Protein AF-A0A484KLD4-F1 (afdb_monomer_lite)

Sequence (138 aa):
MKDLLVHLDLSRALKGDEGEPESMSAGDWEELCERCVSTIRLCIANSVVNWVIDEDSPTAIWEKLEKLYMAKSLTNKLVLKQRLYRLRMEDDDTLVGHMNVFNGLIDELKRIDVKIEECSRQNVGVLHWANSGWSIGG

Structure (mmCIF, N/CA/C/O backbone):
data_AF-A0A484KLD4-F1
#
_entry.id   AF-A0A484KLD4-F1
#
loop_
_atom_site.group_PDB
_atom_site.id
_atom_site.type_symbol
_atom_site.label_atom_id
_atom_site.label_alt_id
_atom_site.label_comp_id
_atom_site.label_asym_id
_atom_site.label_entity_id
_atom_site.label_seq_id
_atom_site.pdbx_PDB_ins_code
_atom_site.Cartn_x
_atom_site.Cartn_y
_atom_site.Cartn_z
_atom_site.occupancy
_atom_site.B_iso_or_equiv
_atom_site.auth_seq_id
_atom_site.auth_comp_id
_atom_site.auth_asym_id
_atom_site.auth_atom_id
_atom_site.pdbx_PDB_model_num
ATOM 1 N N . MET A 1 1 ? 3.834 4.330 6.627 1.00 81.25 1 MET A N 1
ATOM 2 C CA . MET A 1 1 ? 2.454 4.410 7.163 1.00 81.25 1 MET A CA 1
ATOM 3 C C . MET A 1 1 ? 2.339 3.700 8.503 1.00 81.25 1 MET A C 1
ATOM 5 O O . MET A 1 1 ? 1.881 4.336 9.435 1.00 81.25 1 MET A O 1
ATOM 9 N N . LYS A 1 2 ? 2.796 2.445 8.637 1.00 75.19 2 LYS A N 1
ATOM 10 C CA . LYS A 1 2 ? 2.770 1.718 9.920 1.00 75.19 2 LYS A CA 1
ATOM 11 C C . LYS A 1 2 ? 3.414 2.506 11.073 1.00 75.19 2 LYS A C 1
ATOM 13 O O . LYS A 1 2 ? 2.775 2.679 12.100 1.00 75.19 2 LYS A O 1
ATOM 18 N N . ASP A 1 3 ? 4.590 3.097 10.852 1.00 80.62 3 ASP A N 1
ATOM 19 C CA . ASP A 1 3 ? 5.269 3.925 11.867 1.00 80.62 3 ASP A CA 1
ATOM 20 C C . ASP A 1 3 ? 4.482 5.189 12.249 1.00 80.62 3 ASP A C 1
ATOM 22 O O . ASP A 1 3 ? 4.472 5.588 13.409 1.00 80.62 3 ASP A O 1
ATOM 26 N N . LEU A 1 4 ? 3.767 5.794 11.292 1.00 84.62 4 LEU A N 1
ATOM 27 C CA . LEU A 1 4 ? 2.907 6.953 11.548 1.00 84.62 4 LEU A CA 1
ATOM 28 C C . LEU A 1 4 ? 1.724 6.570 12.446 1.00 84.62 4 LEU A C 1
ATOM 30 O O . LEU A 1 4 ? 1.418 7.286 13.392 1.00 84.62 4 LEU A O 1
ATOM 34 N N . LEU A 1 5 ? 1.083 5.430 12.177 1.00 86.38 5 LEU A N 1
ATOM 35 C CA . LEU A 1 5 ? -0.028 4.933 12.993 1.00 86.38 5 LEU A CA 1
ATOM 36 C C . LEU A 1 5 ? 0.429 4.542 14.403 1.00 86.38 5 LEU A C 1
ATOM 38 O O . LEU A 1 5 ? -0.325 4.723 15.353 1.00 86.38 5 LEU A O 1
ATOM 42 N N . VAL A 1 6 ? 1.659 4.043 14.556 1.00 88.19 6 VAL A N 1
ATOM 43 C CA . VAL A 1 6 ? 2.266 3.797 15.875 1.00 88.19 6 VAL A CA 1
ATOM 44 C C . VAL A 1 6 ? 2.500 5.114 16.613 1.00 88.19 6 VAL A C 1
ATOM 46 O O . VAL A 1 6 ? 2.106 5.237 17.766 1.00 88.19 6 VAL A O 1
ATOM 49 N N . HIS A 1 7 ? 3.073 6.117 15.944 1.00 87.94 7 HIS A N 1
ATOM 50 C CA . HIS A 1 7 ? 3.317 7.433 16.539 1.00 87.94 7 HIS A CA 1
ATOM 51 C C . HIS A 1 7 ? 2.024 8.145 16.978 1.00 87.94 7 HIS A C 1
ATOM 53 O O . HIS A 1 7 ? 2.027 8.888 17.954 1.00 87.94 7 HIS A O 1
ATOM 59 N N . LEU A 1 8 ? 0.916 7.923 16.267 1.00 90.25 8 LEU A N 1
ATOM 60 C CA . LEU A 1 8 ? -0.399 8.490 16.590 1.00 90.25 8 LEU A CA 1
ATOM 61 C C . LEU A 1 8 ? -1.219 7.638 17.578 1.00 90.25 8 LEU A C 1
ATOM 63 O O . LEU A 1 8 ? -2.357 7.998 17.862 1.00 90.25 8 LEU A O 1
ATOM 67 N N . ASP A 1 9 ? -0.667 6.522 18.066 1.00 90.75 9 ASP A N 1
ATOM 68 C CA . ASP A 1 9 ? -1.341 5.519 18.910 1.00 90.75 9 ASP A CA 1
ATOM 69 C C . ASP A 1 9 ? -2.617 4.904 18.286 1.00 90.75 9 ASP A C 1
ATOM 71 O O . ASP A 1 9 ? -3.528 4.435 18.963 1.00 90.75 9 ASP A O 1
ATOM 75 N N . LEU A 1 10 ? -2.670 4.852 16.953 1.00 91.75 10 LEU A N 1
ATOM 76 C CA . LEU A 1 10 ? -3.782 4.286 16.176 1.00 91.75 10 LEU A CA 1
ATOM 77 C C . LEU A 1 10 ? -3.525 2.835 15.747 1.00 91.75 10 LEU A C 1
ATOM 79 O O . LEU A 1 10 ? -4.420 2.155 15.250 1.00 91.75 10 LEU A O 1
ATOM 83 N N . SER A 1 11 ? -2.297 2.336 15.932 1.00 88.56 11 SER A N 1
ATOM 84 C CA . SER A 1 11 ? -1.877 1.010 15.451 1.00 88.56 11 SER A CA 1
ATOM 85 C C . SER A 1 11 ? -2.688 -0.161 16.022 1.00 88.56 11 SER A C 1
ATOM 87 O O . SER A 1 11 ? -2.765 -1.210 15.387 1.00 88.56 11 SER A O 1
ATOM 89 N N . ARG A 1 12 ? -3.325 0.017 17.187 1.00 90.88 12 ARG A N 1
ATOM 90 C CA . ARG A 1 12 ? -4.194 -0.991 17.813 1.00 90.88 12 ARG A CA 1
ATOM 91 C C . ARG A 1 12 ? -5.493 -1.230 17.044 1.00 90.88 12 ARG A C 1
ATOM 93 O O . ARG A 1 12 ? -5.928 -2.371 16.968 1.00 90.88 12 ARG A O 1
ATOM 100 N N . ALA A 1 13 ? -6.044 -0.203 16.394 1.00 91.44 13 ALA A N 1
ATOM 101 C CA . ALA A 1 13 ? -7.269 -0.328 15.604 1.00 91.44 13 ALA A CA 1
ATOM 102 C C . ALA A 1 13 ? -7.086 -1.244 14.383 1.00 91.44 13 ALA A C 1
ATOM 104 O O . ALA A 1 13 ? -8.045 -1.816 13.879 1.00 91.44 13 ALA A O 1
ATOM 105 N N . LEU A 1 14 ? -5.841 -1.453 13.938 1.00 89.44 14 LEU A N 1
ATOM 106 C CA . LEU A 1 14 ? -5.517 -2.414 12.879 1.00 89.44 14 LEU A CA 1
ATOM 107 C C . LEU A 1 14 ? -5.705 -3.880 13.297 1.00 89.44 14 LEU A C 1
ATOM 109 O O . LEU A 1 14 ? -5.601 -4.756 12.444 1.00 89.44 14 LEU A O 1
ATOM 113 N N . LYS A 1 15 ? -5.946 -4.156 14.582 1.00 87.12 15 LYS A N 1
ATOM 114 C CA . LYS A 1 15 ? -6.234 -5.502 15.093 1.00 87.12 15 LYS A CA 1
ATOM 115 C C . LYS A 1 15 ? -7.734 -5.787 15.220 1.00 87.12 15 LYS A C 1
ATOM 117 O O . LYS A 1 15 ? -8.097 -6.908 15.545 1.00 87.12 15 LYS A O 1
ATOM 122 N N . GLY A 1 16 ? -8.593 -4.801 14.953 1.00 87.75 16 GLY A N 1
ATOM 123 C CA . GLY A 1 16 ? -10.043 -4.946 15.100 1.00 87.75 16 GLY A CA 1
ATOM 124 C C . GLY A 1 16 ? -10.411 -5.183 16.557 1.00 87.75 16 GLY A C 1
ATOM 125 O O . GLY A 1 16 ? -9.729 -4.665 17.437 1.00 87.75 16 GLY A O 1
ATOM 126 N N . ASP A 1 17 ? -11.436 -5.993 16.798 1.00 82.19 17 ASP A N 1
ATOM 127 C CA . ASP A 1 17 ? -11.995 -6.261 18.130 1.00 82.19 17 ASP A CA 1
ATOM 128 C C . ASP A 1 17 ? -10.942 -6.771 19.137 1.00 82.19 17 ASP A C 1
ATOM 130 O O . ASP A 1 17 ? -10.993 -6.450 20.317 1.00 82.19 17 ASP A O 1
ATOM 134 N N . GLU A 1 18 ? -9.908 -7.485 18.680 1.00 83.31 18 GLU A N 1
ATOM 135 C CA . GLU A 1 18 ? -8.789 -7.942 19.526 1.00 83.31 18 GLU A CA 1
ATOM 136 C C . GLU A 1 18 ? -7.888 -6.802 20.032 1.00 83.31 18 GLU A C 1
ATOM 138 O O . GLU A 1 18 ? -7.079 -6.976 20.946 1.00 83.31 18 GLU A O 1
ATOM 143 N N . GLY A 1 19 ? -7.958 -5.642 19.381 1.00 81.50 19 GLY A N 1
ATOM 144 C CA . GLY A 1 19 ? -7.241 -4.429 19.751 1.00 81.50 19 GLY A CA 1
ATOM 145 C C . GLY A 1 19 ? -8.000 -3.531 20.724 1.00 81.50 19 GLY A C 1
ATOM 146 O O . GLY A 1 19 ? -7.402 -2.558 21.200 1.00 81.50 19 GLY A O 1
ATOM 147 N N . GLU A 1 20 ? -9.275 -3.826 20.998 1.00 87.62 20 GLU A N 1
ATOM 148 C CA . GLU A 1 20 ? -10.128 -3.031 21.879 1.00 87.62 20 GLU A CA 1
ATOM 149 C C . GLU A 1 20 ? -9.731 -3.249 23.353 1.00 87.62 20 GLU A C 1
ATOM 151 O O . GLU A 1 20 ? -9.741 -4.378 23.845 1.00 87.62 20 GLU A O 1
ATOM 156 N N . PRO A 1 21 ? -9.339 -2.198 24.096 1.00 86.31 21 PRO A N 1
ATOM 157 C CA . PRO A 1 21 ? -9.035 -2.315 25.518 1.00 86.31 21 PRO A CA 1
ATOM 158 C C . PRO A 1 21 ? -10.311 -2.447 26.357 1.00 86.31 21 PRO A C 1
ATOM 160 O O . PRO A 1 21 ? -11.197 -1.604 26.256 1.00 86.31 21 PRO A O 1
ATOM 163 N N . GLU A 1 22 ? -10.340 -3.391 27.302 1.00 84.94 22 GLU A N 1
ATOM 164 C CA . GLU A 1 22 ? -11.461 -3.569 28.252 1.00 84.94 22 GLU A CA 1
ATOM 165 C C . GLU A 1 22 ? -11.779 -2.310 29.079 1.00 84.94 22 GLU A C 1
ATOM 167 O O . GLU A 1 22 ? -12.894 -2.126 29.561 1.00 84.94 22 GLU 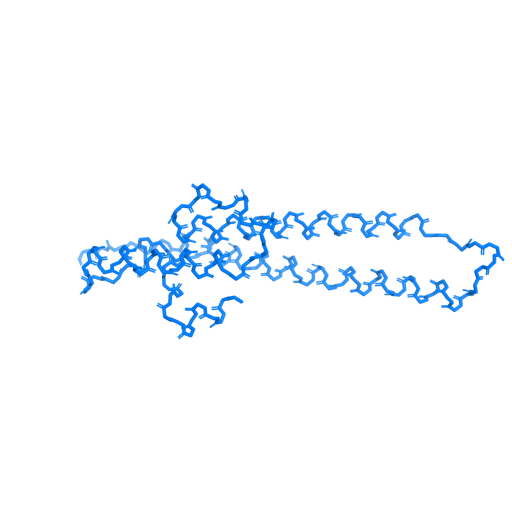A O 1
ATOM 172 N N . SER A 1 23 ? -10.786 -1.439 29.276 1.00 88.25 23 SER A N 1
ATOM 173 C CA . SER A 1 23 ? -10.916 -0.205 30.054 1.00 88.25 23 SER A CA 1
ATOM 174 C C . SER A 1 23 ? -11.523 0.965 29.277 1.00 88.25 23 SER A C 1
ATOM 176 O O . SER A 1 23 ? -11.694 2.039 29.853 1.00 88.25 23 SER A O 1
ATOM 178 N N . MET A 1 24 ? -11.747 0.816 27.971 1.00 89.94 24 MET A N 1
ATOM 179 C CA . MET A 1 24 ? -12.171 1.898 27.088 1.00 89.94 24 MET A CA 1
ATOM 180 C C . MET A 1 24 ? -13.665 1.808 26.786 1.00 89.94 24 MET A C 1
ATOM 182 O O . MET A 1 24 ? -14.240 0.724 26.769 1.00 89.94 24 MET A O 1
ATOM 186 N N . SER A 1 25 ? -14.310 2.955 26.571 1.00 92.81 25 SER A N 1
ATOM 187 C CA . SER A 1 25 ? -15.714 2.962 26.172 1.00 92.81 25 SER A CA 1
ATOM 188 C C . SER A 1 25 ? -15.860 2.653 24.679 1.00 92.81 25 SER A C 1
ATOM 190 O O . SER A 1 25 ? -14.981 2.981 23.881 1.00 92.81 25 SER A O 1
ATOM 192 N N . ALA A 1 26 ? -17.007 2.090 24.294 1.00 89.69 26 ALA A N 1
ATOM 193 C CA . ALA A 1 26 ? -17.316 1.816 22.890 1.00 89.69 26 ALA A CA 1
ATOM 194 C C . ALA A 1 26 ? -17.269 3.086 22.015 1.00 89.69 26 ALA A C 1
ATOM 196 O O . ALA A 1 26 ? -16.828 3.027 20.874 1.00 89.69 26 ALA A O 1
ATOM 197 N N . GLY A 1 27 ? -17.671 4.244 22.557 1.00 92.56 27 GLY A N 1
ATOM 198 C CA . GLY A 1 27 ? -17.626 5.517 21.829 1.00 92.56 27 GLY A CA 1
ATOM 199 C C . GLY A 1 27 ? -16.199 6.017 21.595 1.00 92.56 27 GLY A C 1
ATOM 200 O O . GLY A 1 27 ? -15.864 6.420 20.485 1.00 92.56 27 GLY A O 1
ATOM 201 N N . ASP A 1 28 ? -15.332 5.926 22.609 1.00 92.69 28 ASP A N 1
ATOM 202 C CA . ASP A 1 28 ? -13.915 6.291 22.456 1.00 92.69 28 ASP A CA 1
ATOM 203 C C . ASP A 1 28 ? -13.204 5.351 21.465 1.00 92.69 28 ASP A C 1
ATOM 205 O O . ASP A 1 28 ? -12.290 5.759 20.743 1.00 92.69 28 ASP A O 1
ATOM 209 N N . TRP A 1 29 ? -13.629 4.084 21.411 1.00 92.94 29 TRP A N 1
ATOM 210 C CA . TRP A 1 29 ? -13.135 3.114 20.437 1.00 92.94 29 TRP A CA 1
ATOM 211 C C . TRP A 1 29 ? -13.567 3.403 19.015 1.00 92.94 29 TRP A C 1
ATOM 213 O O . TRP A 1 29 ? -12.729 3.366 18.110 1.00 92.94 29 TRP A O 1
ATOM 223 N N . GLU A 1 30 ? -14.836 3.738 18.823 1.00 93.00 30 GLU A N 1
ATOM 224 C CA . GLU A 1 30 ? -15.362 4.151 17.531 1.00 93.00 30 GLU A CA 1
ATOM 225 C C . GLU A 1 30 ? -14.612 5.386 17.010 1.00 93.00 30 GLU A C 1
ATOM 227 O O . GLU A 1 30 ? -14.094 5.355 15.893 1.00 93.00 30 GLU A O 1
ATOM 232 N N . GLU A 1 31 ? -14.403 6.411 17.847 1.00 94.19 31 GLU A N 1
ATOM 233 C CA . GLU A 1 31 ? -13.631 7.604 17.469 1.00 94.19 31 GLU A CA 1
ATOM 234 C C . GLU A 1 31 ? -12.176 7.257 17.097 1.00 94.19 31 GLU A C 1
ATOM 236 O O . GLU A 1 31 ? -11.620 7.767 16.116 1.00 94.19 31 GLU A O 1
ATOM 241 N N . LEU A 1 32 ? -11.531 6.363 17.852 1.00 94.50 32 LEU A N 1
ATOM 242 C CA . LEU A 1 32 ? -10.168 5.915 17.556 1.00 94.50 32 LEU A CA 1
ATOM 243 C C . LEU A 1 32 ? -10.106 5.183 16.205 1.00 94.50 32 LEU A C 1
ATOM 245 O O . LEU A 1 32 ? -9.196 5.434 15.402 1.00 94.50 32 LEU A O 1
ATOM 249 N N . CYS A 1 33 ? -11.085 4.322 15.925 1.00 93.38 33 CYS A N 1
ATOM 250 C CA . CYS A 1 33 ? -11.231 3.634 14.647 1.00 93.38 33 CYS A CA 1
ATOM 251 C C . CYS A 1 33 ? -11.454 4.622 13.490 1.00 93.38 33 CYS A C 1
ATOM 253 O O . CYS A 1 33 ? -10.728 4.561 12.493 1.00 93.38 33 CYS A O 1
ATOM 255 N N . GLU A 1 34 ? -12.355 5.595 13.638 1.00 94.69 34 GLU A N 1
ATOM 256 C CA . GLU A 1 34 ? -12.601 6.641 12.636 1.00 94.69 34 GLU A CA 1
ATOM 257 C C . GLU A 1 34 ? -11.344 7.474 12.343 1.00 94.69 34 GLU A C 1
ATOM 259 O O . GLU A 1 34 ? -11.013 7.762 11.182 1.00 94.69 34 GLU A O 1
ATOM 264 N N . ARG A 1 35 ? -10.583 7.828 13.387 1.00 94.81 35 ARG A N 1
ATOM 265 C CA . ARG A 1 35 ? -9.300 8.531 13.247 1.00 94.81 35 ARG A CA 1
ATOM 266 C C . ARG A 1 35 ? -8.268 7.688 12.509 1.00 94.81 35 ARG A C 1
ATOM 268 O O . ARG A 1 35 ? -7.518 8.226 11.687 1.00 94.81 35 ARG A O 1
ATOM 275 N N . CYS A 1 36 ? -8.221 6.384 12.769 1.00 93.06 36 CYS A N 1
ATOM 276 C CA . CYS A 1 36 ? -7.347 5.459 12.053 1.00 93.06 36 CYS A CA 1
ATOM 277 C C . CYS A 1 36 ? -7.711 5.383 10.563 1.00 93.06 36 CYS A C 1
ATOM 279 O O . CYS A 1 36 ? -6.849 5.622 9.713 1.00 93.06 36 CYS A O 1
ATOM 281 N N . VAL A 1 37 ? -8.991 5.167 10.242 1.00 94.00 37 VAL A N 1
ATOM 282 C CA . VAL A 1 37 ? -9.521 5.158 8.866 1.00 94.00 37 VAL A CA 1
ATOM 283 C C . VAL A 1 37 ? -9.172 6.449 8.130 1.00 94.00 37 VAL A C 1
ATOM 285 O O . VAL A 1 37 ? -8.594 6.415 7.039 1.00 94.00 37 VAL A O 1
ATOM 288 N N . SER A 1 38 ? -9.452 7.594 8.752 1.00 93.12 38 SER A N 1
ATOM 289 C CA . SER A 1 38 ? -9.169 8.912 8.183 1.00 93.12 38 SER A CA 1
ATOM 290 C C . SER A 1 38 ? -7.677 9.106 7.919 1.00 93.12 38 SER A C 1
ATOM 292 O O . SER A 1 38 ? -7.285 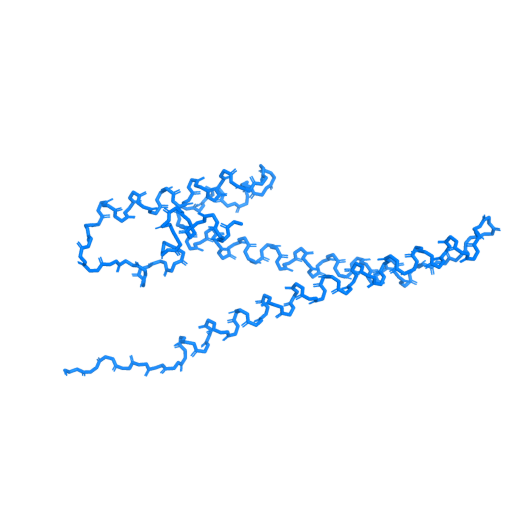9.538 6.836 1.00 93.12 38 SER A O 1
ATOM 294 N N . THR A 1 39 ? -6.824 8.719 8.871 1.00 92.06 39 THR A N 1
ATOM 295 C CA . THR A 1 39 ? -5.366 8.822 8.726 1.00 92.06 39 THR A CA 1
ATOM 296 C C . THR A 1 39 ? -4.855 7.953 7.580 1.00 92.06 39 THR A C 1
ATOM 298 O O . THR A 1 39 ? -4.032 8.410 6.785 1.00 92.06 39 THR A O 1
ATOM 301 N N . ILE A 1 40 ? -5.353 6.718 7.448 1.00 89.69 40 ILE A N 1
ATOM 302 C CA . ILE A 1 40 ? -4.970 5.828 6.347 1.00 89.69 40 ILE A CA 1
ATOM 303 C C . ILE A 1 40 ? -5.375 6.443 5.004 1.00 89.69 40 ILE A C 1
ATOM 305 O O . ILE A 1 40 ? -4.525 6.545 4.116 1.00 89.69 40 ILE A O 1
ATOM 309 N N . ARG A 1 41 ? -6.627 6.907 4.869 1.00 88.88 41 ARG A N 1
ATOM 310 C CA . ARG A 1 41 ? -7.146 7.542 3.643 1.00 88.88 41 ARG A CA 1
ATOM 311 C C . ARG A 1 41 ? -6.344 8.795 3.258 1.00 88.88 41 ARG A C 1
ATOM 313 O O . ARG A 1 41 ? -6.056 8.979 2.080 1.00 88.88 41 ARG A O 1
ATOM 320 N N . LEU A 1 42 ? -5.908 9.602 4.230 1.00 88.94 42 LEU A N 1
ATOM 321 C CA . LEU A 1 42 ? -5.056 10.783 4.003 1.00 88.94 42 LEU A CA 1
ATOM 322 C C . LEU A 1 42 ? -3.627 10.439 3.555 1.00 88.94 42 LEU A C 1
ATOM 324 O O . LEU A 1 42 ? -2.966 11.251 2.910 1.00 88.94 42 LEU A O 1
ATOM 328 N N . CYS A 1 43 ? -3.130 9.252 3.906 1.00 85.69 43 CYS A N 1
ATOM 329 C CA . CYS A 1 43 ? -1.753 8.839 3.633 1.00 85.69 43 CYS A CA 1
ATOM 330 C C . CYS A 1 43 ? -1.586 8.031 2.337 1.00 85.69 43 CYS A C 1
ATOM 332 O O . CYS A 1 43 ? -0.457 7.677 1.983 1.00 85.69 43 CYS A O 1
ATOM 334 N N . ILE A 1 44 ? -2.676 7.706 1.640 1.00 84.38 44 ILE A N 1
ATOM 335 C CA . ILE A 1 44 ? -2.652 6.985 0.363 1.00 84.38 44 ILE A CA 1
ATOM 336 C C . ILE A 1 44 ? -3.015 7.911 -0.799 1.00 84.38 44 ILE A C 1
ATOM 338 O O . ILE A 1 44 ? -3.733 8.892 -0.648 1.00 84.38 44 ILE A O 1
ATOM 342 N N . ALA A 1 45 ? -2.517 7.593 -1.993 1.00 83.56 45 ALA A N 1
ATOM 343 C CA . ALA A 1 45 ? -2.841 8.358 -3.194 1.00 83.56 45 ALA A CA 1
ATOM 344 C C . ALA A 1 45 ? -4.337 8.246 -3.541 1.00 83.56 45 ALA A C 1
ATOM 346 O O . ALA A 1 45 ? -4.914 7.166 -3.412 1.00 83.56 45 ALA A O 1
ATOM 347 N N . ASN A 1 46 ? -4.937 9.309 -4.093 1.00 83.00 46 ASN A N 1
ATOM 348 C CA . ASN A 1 46 ? -6.359 9.339 -4.480 1.00 83.00 46 ASN A CA 1
ATOM 349 C C . ASN A 1 46 ? -6.776 8.156 -5.374 1.00 83.00 46 ASN A C 1
ATOM 351 O O . ASN A 1 46 ? -7.878 7.633 -5.245 1.00 83.00 46 ASN A O 1
ATOM 355 N N . SER A 1 47 ? -5.882 7.686 -6.252 1.00 82.75 47 SER A N 1
ATOM 356 C CA . SER A 1 47 ? -6.132 6.522 -7.116 1.00 82.75 47 SER A CA 1
ATOM 357 C C . SER A 1 47 ? -6.284 5.201 -6.355 1.00 82.75 47 SER A C 1
ATOM 359 O O . SER A 1 47 ? -6.826 4.248 -6.907 1.00 82.75 47 SER A O 1
ATOM 361 N N . VAL A 1 48 ? -5.796 5.134 -5.114 1.00 84.06 48 VAL A N 1
ATOM 362 C CA . VAL A 1 48 ? -5.910 3.994 -4.196 1.00 84.06 48 VAL A CA 1
ATOM 363 C C . VAL A 1 48 ? -7.089 4.183 -3.238 1.00 84.06 48 VAL A C 1
ATOM 365 O O . VAL A 1 48 ? -7.759 3.199 -2.945 1.00 84.06 48 VAL A O 1
ATOM 368 N N . VAL A 1 49 ? -7.404 5.422 -2.827 1.00 85.38 49 VAL A N 1
ATOM 369 C CA . VAL A 1 49 ? -8.566 5.737 -1.964 1.00 85.38 49 VAL A CA 1
ATOM 370 C C . VAL A 1 49 ? -9.861 5.159 -2.535 1.00 85.38 49 VAL A C 1
ATOM 372 O O . VAL A 1 49 ? -10.601 4.512 -1.806 1.00 85.38 49 VAL A O 1
ATOM 375 N N . ASN A 1 50 ? -10.092 5.294 -3.845 1.00 86.31 50 ASN A N 1
ATOM 376 C CA . ASN A 1 50 ? -11.297 4.771 -4.504 1.00 86.31 50 ASN A CA 1
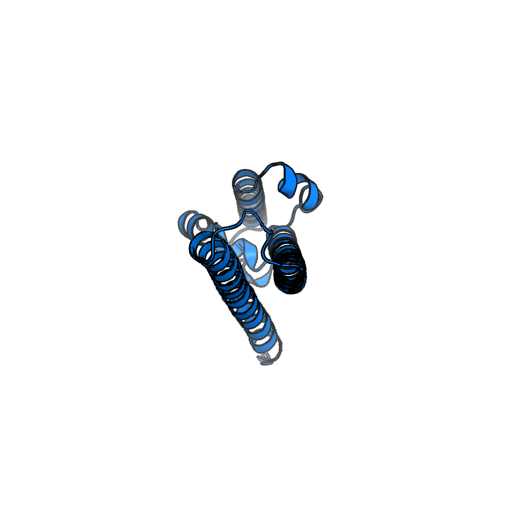ATOM 377 C C . ASN A 1 50 ? -11.500 3.253 -4.339 1.00 86.31 50 ASN A C 1
ATOM 379 O O . ASN A 1 50 ? -12.611 2.772 -4.507 1.00 86.31 50 ASN A O 1
ATOM 383 N N . TRP A 1 51 ? -10.450 2.486 -4.028 1.00 85.12 51 TRP A N 1
ATOM 384 C CA . TRP A 1 51 ? -10.550 1.036 -3.816 1.00 85.12 51 TRP A CA 1
ATOM 385 C C . TRP A 1 51 ? -10.934 0.664 -2.381 1.00 85.12 51 TRP A C 1
ATOM 387 O O . TRP A 1 51 ? -11.336 -0.472 -2.134 1.00 85.12 51 TRP A O 1
ATOM 397 N N . VAL A 1 52 ? -10.778 1.593 -1.437 1.00 87.69 52 VAL A N 1
ATOM 398 C CA . VAL A 1 52 ? -11.008 1.392 0.004 1.00 87.69 52 VAL A CA 1
ATOM 399 C C . VAL A 1 52 ? -12.083 2.332 0.560 1.00 87.69 52 VAL A C 1
ATOM 401 O O . VAL A 1 52 ? -12.282 2.379 1.766 1.00 87.69 52 VAL A O 1
ATOM 404 N N . ILE A 1 53 ? -12.746 3.109 -0.302 1.00 87.12 53 ILE A N 1
ATOM 405 C CA . ILE A 1 53 ? -13.712 4.138 0.105 1.00 87.12 53 ILE A CA 1
ATOM 406 C C . ILE A 1 53 ? -14.979 3.548 0.730 1.00 87.12 53 ILE A C 1
ATOM 408 O O . ILE A 1 53 ? -15.542 4.170 1.619 1.00 87.12 53 ILE A O 1
ATOM 412 N N . ASP A 1 54 ? -15.367 2.342 0.312 1.00 88.19 54 ASP A N 1
ATOM 413 C CA . ASP A 1 54 ? -16.542 1.627 0.830 1.00 88.19 54 ASP A CA 1
ATOM 414 C C . ASP A 1 54 ? -16.265 0.887 2.153 1.00 88.19 54 ASP A C 1
ATOM 416 O O . ASP A 1 54 ? -17.152 0.236 2.693 1.00 88.19 54 ASP A O 1
ATOM 420 N N . GLU A 1 55 ? -15.025 0.926 2.651 1.00 90.12 55 GLU A N 1
ATOM 421 C CA . GLU A 1 55 ? -14.620 0.241 3.879 1.00 90.12 55 GLU A CA 1
ATOM 422 C C . GLU A 1 55 ? -14.498 1.254 5.017 1.00 90.12 55 GLU A C 1
ATOM 424 O O . GLU A 1 55 ? -13.660 2.153 4.935 1.00 90.12 55 GLU A O 1
ATOM 429 N N . ASP A 1 56 ? -15.257 1.079 6.097 1.00 89.00 56 ASP A N 1
ATOM 430 C CA . ASP A 1 56 ? -15.200 1.965 7.273 1.00 89.00 56 ASP A CA 1
ATOM 431 C C . ASP A 1 56 ? -14.469 1.344 8.470 1.00 89.00 56 ASP A C 1
ATOM 433 O O . ASP A 1 56 ? -14.201 2.016 9.462 1.00 89.00 56 ASP A O 1
ATOM 437 N N . SER A 1 57 ? -14.059 0.078 8.357 1.00 92.06 57 SER A N 1
ATOM 438 C CA . SER A 1 57 ? -13.220 -0.572 9.361 1.00 92.06 57 SER A CA 1
ATOM 439 C C . SER A 1 57 ? -11.724 -0.370 9.062 1.00 92.06 57 SER A C 1
ATOM 441 O O . SER A 1 57 ? -11.275 -0.673 7.947 1.00 92.06 57 SER A O 1
ATOM 443 N N . PRO A 1 58 ? -10.909 0.058 10.049 1.00 91.88 58 PRO A N 1
ATOM 444 C CA . PRO A 1 58 ? -9.457 0.148 9.902 1.00 91.88 58 PRO A CA 1
ATOM 445 C C . PRO A 1 58 ? -8.810 -1.167 9.450 1.00 91.88 58 PRO A C 1
ATOM 447 O O . PRO A 1 58 ? -7.896 -1.145 8.623 1.00 91.88 58 PRO A O 1
ATOM 450 N N . THR A 1 59 ? -9.291 -2.308 9.958 1.00 91.81 59 THR A N 1
ATOM 451 C CA . THR A 1 59 ? -8.768 -3.635 9.598 1.00 91.81 59 THR A CA 1
ATOM 452 C C . THR A 1 59 ? -9.078 -3.984 8.153 1.00 91.81 59 THR A C 1
ATOM 454 O O . THR A 1 59 ? -8.179 -4.374 7.409 1.00 91.81 59 THR A O 1
ATOM 457 N N . ALA A 1 60 ? -10.322 -3.762 7.725 1.00 90.94 60 ALA A N 1
ATOM 458 C CA . ALA A 1 60 ? -10.762 -4.038 6.364 1.00 90.94 60 ALA A CA 1
ATOM 459 C C . ALA A 1 60 ? -9.967 -3.214 5.340 1.00 90.94 60 ALA A C 1
ATOM 461 O O . ALA A 1 60 ? -9.469 -3.760 4.350 1.00 90.94 60 ALA A O 1
ATOM 462 N N . ILE A 1 61 ? -9.760 -1.917 5.612 1.00 91.62 61 ILE A N 1
ATOM 463 C CA . ILE A 1 61 ? -8.906 -1.059 4.779 1.00 91.62 61 ILE A CA 1
ATOM 464 C C . ILE A 1 61 ? -7.481 -1.618 4.730 1.00 91.62 61 ILE A C 1
ATOM 466 O O . ILE A 1 61 ? -6.910 -1.748 3.644 1.00 91.62 61 ILE A O 1
ATOM 470 N N . TRP A 1 62 ? -6.897 -1.948 5.885 1.00 90.81 62 TRP A N 1
ATOM 471 C CA . TRP A 1 62 ? -5.517 -2.422 5.971 1.00 90.81 62 TRP A CA 1
ATOM 472 C C . TRP A 1 62 ? -5.295 -3.721 5.187 1.00 90.81 62 TRP A C 1
ATOM 474 O O . TRP A 1 62 ? -4.394 -3.786 4.348 1.00 90.81 62 TRP A O 1
ATOM 484 N N . GLU A 1 63 ? -6.164 -4.717 5.360 1.00 88.31 63 GLU A N 1
ATOM 485 C CA . GLU A 1 63 ? -6.102 -5.973 4.606 1.00 88.31 63 GLU A CA 1
ATOM 486 C C . GLU A 1 63 ? -6.252 -5.766 3.096 1.00 88.31 63 GLU A C 1
ATOM 488 O O . GLU A 1 63 ? -5.575 -6.415 2.290 1.00 88.31 63 GLU A O 1
ATOM 493 N N . LYS A 1 64 ? -7.162 -4.878 2.682 1.00 89.56 64 LYS A N 1
ATOM 494 C CA . LYS A 1 64 ? -7.407 -4.596 1.264 1.00 89.56 64 LYS A CA 1
ATOM 495 C C . LYS A 1 64 ? -6.195 -3.923 0.630 1.00 89.56 64 LYS A C 1
ATOM 497 O O . LYS A 1 64 ? -5.823 -4.272 -0.492 1.00 89.56 64 LYS A O 1
ATOM 502 N N . LEU A 1 65 ? -5.533 -3.022 1.360 1.00 85.31 65 LEU A N 1
ATOM 503 C CA . LEU A 1 65 ? -4.261 -2.437 0.945 1.00 85.31 65 LEU A CA 1
ATOM 504 C C . LEU A 1 65 ? -3.167 -3.507 0.837 1.00 85.31 65 LEU A C 1
ATOM 506 O O . LEU A 1 65 ? -2.504 -3.566 -0.199 1.00 85.31 65 LEU A O 1
ATOM 510 N N . GLU A 1 66 ? -3.003 -4.383 1.831 1.00 82.69 66 GLU A N 1
ATOM 511 C CA . GLU A 1 66 ? -2.026 -5.482 1.769 1.00 82.69 66 GLU A CA 1
ATOM 512 C C . GLU A 1 66 ? -2.254 -6.370 0.536 1.00 82.69 66 GLU A C 1
ATOM 514 O O . GLU A 1 66 ? -1.338 -6.567 -0.267 1.00 82.69 66 GLU A O 1
ATOM 519 N N . LYS A 1 67 ? -3.496 -6.815 0.305 1.00 84.19 67 LYS A N 1
ATOM 520 C CA . LYS A 1 67 ? -3.875 -7.616 -0.873 1.00 84.19 67 LYS A CA 1
ATOM 521 C C . LYS A 1 67 ? -3.592 -6.876 -2.184 1.00 84.19 67 LYS A C 1
ATOM 523 O O . LYS A 1 67 ? -3.004 -7.451 -3.103 1.00 84.19 67 LYS A O 1
ATOM 528 N N . LEU A 1 68 ? -3.964 -5.599 -2.281 1.00 83.81 68 LEU A N 1
ATOM 529 C CA . LEU A 1 68 ? -3.767 -4.781 -3.482 1.00 83.81 68 LEU A CA 1
ATOM 530 C C . LEU A 1 68 ? -2.282 -4.586 -3.797 1.00 83.81 68 LEU A C 1
ATOM 532 O O . LEU A 1 68 ? -1.865 -4.728 -4.951 1.00 83.81 68 LEU A O 1
ATOM 536 N N . TYR A 1 69 ? -1.470 -4.272 -2.789 1.00 79.38 69 TYR A N 1
ATOM 537 C CA . TYR A 1 69 ? -0.037 -4.071 -2.982 1.00 79.38 69 TYR A CA 1
ATOM 538 C C . TYR A 1 69 ? 0.699 -5.388 -3.251 1.00 79.38 69 TYR A C 1
ATOM 540 O O . TYR A 1 69 ? 1.618 -5.392 -4.074 1.00 79.38 69 TYR A O 1
ATOM 548 N N . MET A 1 70 ? 0.250 -6.510 -2.683 1.00 75.81 70 MET A N 1
ATOM 549 C CA . MET A 1 70 ? 0.740 -7.848 -3.034 1.00 75.81 70 MET A CA 1
ATOM 550 C C . MET A 1 70 ? 0.426 -8.219 -4.483 1.00 75.81 70 MET A C 1
ATOM 552 O O . MET A 1 70 ? 1.324 -8.601 -5.237 1.00 75.81 70 MET A O 1
ATOM 556 N N . ALA A 1 71 ? -0.823 -8.037 -4.914 1.00 78.75 71 ALA A N 1
ATOM 557 C CA . ALA A 1 71 ? -1.242 -8.306 -6.287 1.00 78.75 71 ALA A CA 1
ATOM 558 C C . ALA A 1 71 ? -0.486 -7.430 -7.301 1.00 78.75 71 ALA A C 1
ATOM 560 O O . ALA A 1 71 ? -0.016 -7.929 -8.330 1.00 78.75 71 ALA A O 1
ATOM 561 N N . LYS A 1 72 ? -0.290 -6.138 -6.996 1.00 78.69 72 LYS A N 1
ATOM 562 C CA . LYS A 1 72 ? 0.544 -5.243 -7.815 1.00 78.69 72 LYS A CA 1
ATOM 563 C C . LYS A 1 72 ? 1.997 -5.701 -7.858 1.00 78.69 72 LYS A C 1
ATOM 565 O O . LYS A 1 72 ? 2.590 -5.686 -8.928 1.00 78.69 72 LYS A O 1
ATOM 570 N N . SER A 1 73 ? 2.564 -6.135 -6.735 1.00 78.81 73 SER A N 1
ATOM 571 C CA . SER A 1 73 ? 3.934 -6.655 -6.673 1.00 78.81 73 SER A CA 1
ATOM 572 C C . SER A 1 73 ? 4.117 -7.894 -7.561 1.00 78.81 73 SER A C 1
ATOM 574 O O . SER A 1 73 ? 5.036 -7.943 -8.381 1.00 78.81 73 SER A O 1
ATOM 576 N N . LEU A 1 74 ? 3.186 -8.853 -7.487 1.00 76.19 74 LEU A N 1
ATOM 577 C CA . LEU A 1 74 ? 3.166 -10.050 -8.337 1.00 76.19 74 LEU A CA 1
ATOM 578 C C . LEU A 1 74 ? 3.017 -9.704 -9.824 1.00 76.19 74 LEU A C 1
ATOM 580 O O . LEU A 1 74 ? 3.758 -10.221 -10.662 1.00 76.19 74 LEU A O 1
ATOM 584 N N . THR A 1 75 ? 2.100 -8.792 -10.151 1.00 79.75 75 THR A N 1
ATOM 585 C CA . THR A 1 75 ? 1.879 -8.329 -11.529 1.00 79.75 75 THR A CA 1
ATOM 586 C C . THR A 1 75 ? 3.116 -7.611 -12.071 1.00 79.75 75 THR A C 1
ATOM 588 O O . THR A 1 75 ? 3.580 -7.922 -13.166 1.00 79.75 75 THR A O 1
ATOM 591 N N . ASN A 1 76 ? 3.717 -6.717 -11.282 1.00 84.31 76 ASN A N 1
ATOM 592 C CA . ASN A 1 76 ? 4.952 -6.020 -11.638 1.00 84.31 76 ASN A CA 1
ATOM 593 C C . ASN A 1 76 ? 6.103 -7.009 -11.861 1.00 84.31 76 ASN A C 1
ATOM 595 O O . ASN A 1 76 ? 6.823 -6.894 -12.851 1.00 84.31 76 ASN A O 1
ATOM 599 N N . LYS A 1 77 ? 6.240 -8.031 -11.004 1.00 84.25 77 LYS A N 1
ATOM 600 C CA . LYS A 1 77 ? 7.229 -9.106 -11.176 1.00 84.25 77 LYS A CA 1
ATOM 601 C C . LYS A 1 77 ? 7.039 -9.844 -12.500 1.00 84.25 77 LYS A C 1
ATOM 603 O O . LYS A 1 77 ? 8.014 -10.088 -13.208 1.00 84.25 77 LYS A O 1
ATOM 608 N N . LEU A 1 78 ? 5.800 -10.193 -12.851 1.00 83.75 78 LEU A N 1
ATOM 609 C CA . LEU A 1 78 ? 5.490 -10.869 -14.111 1.00 83.75 78 LEU A CA 1
ATOM 610 C C . LEU A 1 78 ? 5.837 -9.993 -15.323 1.00 83.75 78 LEU A C 1
ATOM 612 O O . LEU A 1 78 ? 6.481 -10.472 -16.257 1.00 83.75 78 LEU A O 1
ATOM 616 N N . VAL A 1 79 ? 5.468 -8.709 -15.285 1.00 85.44 79 VAL A N 1
ATOM 617 C CA . VAL A 1 79 ? 5.793 -7.737 -16.340 1.00 85.44 79 VAL A CA 1
ATOM 618 C C . VAL A 1 79 ? 7.306 -7.590 -16.506 1.00 85.44 79 VAL A C 1
ATOM 620 O O . VAL A 1 79 ? 7.798 -7.617 -17.632 1.00 85.44 79 VAL A O 1
ATOM 623 N N . LEU A 1 80 ? 8.065 -7.491 -15.413 1.00 88.81 80 LEU A N 1
ATOM 624 C CA . LEU A 1 80 ? 9.526 -7.395 -15.473 1.00 88.81 80 LEU A CA 1
ATOM 625 C C . LEU A 1 80 ? 10.170 -8.659 -16.041 1.00 88.81 80 LEU A C 1
ATOM 627 O O . LEU A 1 80 ? 11.041 -8.558 -16.901 1.00 88.81 80 LEU A O 1
ATOM 631 N N . LYS A 1 81 ? 9.704 -9.850 -15.641 1.00 83.50 81 LYS A N 1
ATOM 632 C CA . LYS A 1 81 ? 10.155 -11.107 -16.257 1.00 83.50 81 LYS A CA 1
ATOM 633 C C . LYS A 1 81 ? 9.863 -11.123 -17.754 1.00 83.50 81 LYS A C 1
ATOM 635 O O . LYS A 1 81 ? 10.727 -11.490 -18.540 1.00 83.50 81 LYS A O 1
ATOM 640 N N . GLN A 1 82 ? 8.672 -10.693 -18.162 1.00 84.44 82 GLN A N 1
ATOM 641 C CA . GLN A 1 82 ? 8.310 -10.617 -19.572 1.00 84.44 82 GLN A CA 1
ATOM 642 C C . GLN A 1 82 ? 9.197 -9.634 -20.348 1.00 84.44 82 GLN A C 1
ATOM 644 O O . GLN A 1 82 ? 9.603 -9.954 -21.463 1.00 84.44 82 GLN A O 1
ATOM 649 N N . ARG A 1 83 ? 9.525 -8.472 -19.768 1.00 89.81 83 ARG A N 1
ATOM 650 C CA . ARG A 1 83 ? 10.482 -7.520 -20.352 1.00 89.81 83 ARG A CA 1
ATOM 651 C C . ARG A 1 83 ? 11.866 -8.136 -20.491 1.00 89.81 83 ARG A C 1
ATOM 653 O O . ARG A 1 83 ? 12.440 -8.033 -21.561 1.00 89.81 83 ARG A O 1
ATOM 660 N N . LEU A 1 84 ? 12.348 -8.842 -19.470 1.00 89.69 84 LEU A N 1
ATOM 661 C CA . LEU A 1 84 ? 13.633 -9.539 -19.511 1.00 89.69 84 LEU A CA 1
ATOM 662 C C . LEU A 1 84 ? 13.674 -10.606 -20.618 1.00 89.69 84 LEU A C 1
ATOM 664 O O . LEU A 1 84 ? 14.626 -10.650 -21.384 1.00 89.69 84 LEU A O 1
ATOM 668 N N . TYR A 1 85 ? 12.619 -11.418 -20.758 1.00 84.38 85 TYR A N 1
ATOM 669 C CA . TYR A 1 85 ? 12.518 -12.419 -21.831 1.00 84.38 85 TYR A CA 1
ATOM 670 C C . TYR A 1 85 ? 12.467 -11.809 -23.235 1.00 84.38 85 TYR A C 1
ATOM 672 O O . TYR A 1 85 ? 12.869 -12.452 -24.204 1.00 84.38 85 TYR A O 1
ATOM 680 N N . ARG A 1 86 ? 11.922 -10.597 -23.358 1.00 89.38 86 ARG A N 1
ATOM 681 C CA . ARG A 1 86 ? 11.827 -9.872 -24.629 1.00 89.38 86 ARG A CA 1
ATOM 682 C C . ARG A 1 86 ? 13.019 -8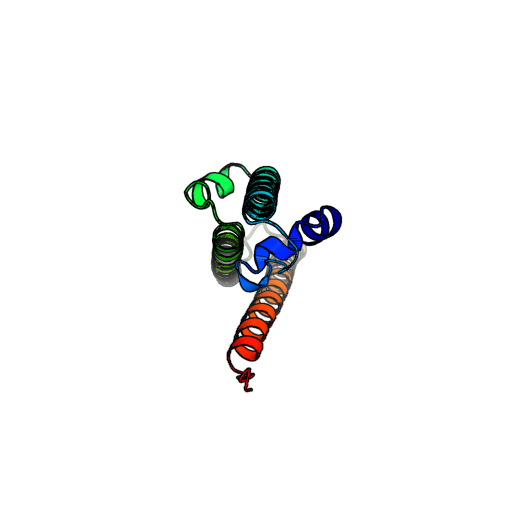.950 -24.879 1.00 89.38 86 ARG A C 1
ATOM 684 O O . ARG A 1 86 ? 13.109 -8.419 -25.981 1.00 89.38 86 ARG A O 1
ATOM 691 N N . LEU A 1 87 ? 13.902 -8.758 -23.898 1.00 91.75 87 LEU A N 1
ATOM 692 C CA . LEU A 1 87 ? 15.047 -7.868 -24.015 1.00 91.75 87 LEU A CA 1
ATOM 693 C C . LEU A 1 87 ? 16.003 -8.430 -25.070 1.00 91.75 87 LEU A C 1
ATOM 695 O O . LEU A 1 87 ? 16.484 -9.558 -24.963 1.00 91.75 87 LEU A O 1
ATOM 699 N N . ARG A 1 88 ? 16.241 -7.639 -26.111 1.00 90.38 88 ARG A N 1
ATOM 700 C CA . ARG A 1 88 ? 17.173 -7.928 -27.200 1.00 90.38 88 ARG A CA 1
ATOM 701 C C . ARG A 1 88 ? 17.955 -6.658 -27.492 1.00 90.38 88 ARG A C 1
ATOM 703 O O . ARG A 1 88 ? 17.450 -5.569 -27.246 1.00 90.38 88 ARG A O 1
ATOM 710 N N . MET A 1 89 ? 19.194 -6.820 -27.928 1.00 90.38 89 MET A N 1
ATOM 711 C CA . MET A 1 89 ? 20.033 -5.702 -28.347 1.00 90.38 89 MET A CA 1
ATOM 712 C C . MET A 1 89 ? 19.593 -5.263 -29.745 1.00 90.38 89 MET A C 1
ATOM 714 O O . MET A 1 89 ? 19.370 -6.126 -30.597 1.00 90.38 89 MET A O 1
ATOM 718 N N . GLU A 1 90 ? 19.428 -3.959 -29.950 1.00 89.00 90 GLU A N 1
ATOM 719 C CA . GLU A 1 90 ? 19.146 -3.365 -31.263 1.00 89.00 90 GLU A CA 1
ATOM 720 C C . GLU A 1 90 ? 20.463 -2.961 -31.952 1.00 89.00 90 GLU A C 1
ATOM 722 O O . GLU A 1 90 ? 21.499 -2.846 -31.297 1.00 89.00 90 GLU A O 1
ATOM 727 N N . ASP A 1 91 ? 20.455 -2.812 -33.281 1.00 83.75 91 ASP A N 1
ATOM 728 C CA . ASP A 1 91 ? 21.678 -2.608 -34.082 1.00 83.75 91 ASP A CA 1
ATOM 729 C C . ASP A 1 91 ? 22.401 -1.281 -33.768 1.00 83.75 91 ASP A C 1
ATOM 731 O O . ASP A 1 91 ? 23.600 -1.140 -34.017 1.00 83.75 91 ASP A O 1
ATOM 735 N N . ASP A 1 92 ? 21.680 -0.306 -33.218 1.00 88.38 92 ASP A N 1
ATOM 736 C CA . ASP A 1 92 ? 22.159 1.005 -32.777 1.00 88.38 92 ASP A CA 1
ATOM 737 C C . ASP A 1 92 ? 22.510 1.063 -31.278 1.00 88.38 92 ASP A C 1
ATOM 739 O O . ASP A 1 92 ? 22.994 2.086 -30.784 1.00 88.38 92 ASP A O 1
ATOM 743 N N . ASP A 1 93 ? 22.316 -0.039 -30.554 1.00 87.38 93 ASP A N 1
ATOM 744 C CA . ASP A 1 93 ? 22.478 -0.107 -29.109 1.00 87.38 93 ASP A CA 1
ATOM 745 C C . ASP A 1 93 ? 23.938 -0.412 -28.722 1.00 87.38 93 ASP A C 1
ATOM 747 O O . ASP A 1 93 ? 24.619 -1.259 -29.305 1.00 87.38 93 ASP A O 1
ATOM 751 N N . THR A 1 94 ? 24.457 0.260 -27.691 1.00 92.62 94 THR A N 1
ATOM 752 C CA . THR A 1 94 ? 25.803 -0.061 -27.181 1.00 92.62 94 THR A CA 1
ATOM 753 C C . THR A 1 94 ? 25.730 -1.225 -26.198 1.00 92.62 94 THR A C 1
ATOM 755 O O . THR A 1 94 ? 24.830 -1.280 -25.361 1.00 92.62 94 THR A O 1
ATOM 758 N N . LEU A 1 95 ? 26.731 -2.113 -26.203 1.00 90.25 95 LEU A N 1
ATOM 759 C CA . LEU A 1 95 ? 26.809 -3.223 -25.240 1.00 90.25 95 LEU A CA 1
ATOM 760 C C . LEU A 1 95 ? 26.679 -2.743 -23.783 1.00 90.25 95 LEU A C 1
ATOM 762 O O . LEU A 1 95 ? 25.990 -3.369 -22.981 1.00 90.25 95 LEU A O 1
ATOM 766 N N . VAL A 1 96 ? 27.316 -1.616 -23.448 1.00 93.00 96 VAL A N 1
ATOM 767 C CA . VAL A 1 96 ? 27.255 -1.020 -22.105 1.00 93.00 96 VAL A CA 1
ATOM 768 C C . VAL A 1 96 ? 25.846 -0.511 -21.788 1.00 93.00 96 VAL A C 1
ATOM 770 O O . VAL A 1 96 ? 25.345 -0.763 -20.694 1.00 93.00 96 VAL A O 1
ATOM 773 N N . GLY A 1 97 ? 25.184 0.162 -22.735 1.00 92.81 97 GLY A N 1
ATOM 774 C CA . GLY A 1 97 ? 23.796 0.609 -22.586 1.00 92.81 97 GLY A CA 1
ATOM 775 C C . GLY A 1 97 ? 22.843 -0.562 -22.352 1.00 92.81 97 GLY A C 1
ATOM 776 O O . GLY A 1 97 ? 22.103 -0.575 -21.366 1.00 92.81 97 GLY A O 1
ATOM 777 N N . HIS A 1 98 ? 22.960 -1.600 -23.176 1.00 92.31 98 HIS A N 1
ATOM 778 C CA . HIS A 1 98 ? 22.173 -2.821 -23.052 1.00 92.31 98 HIS A CA 1
ATOM 779 C C . HIS A 1 98 ? 22.387 -3.525 -21.702 1.00 92.31 98 HIS A C 1
ATOM 781 O O . HIS A 1 98 ? 21.429 -3.902 -21.023 1.00 92.31 98 HIS A O 1
ATOM 787 N N . MET A 1 99 ? 23.646 -3.657 -21.265 1.00 92.31 99 MET A N 1
ATOM 788 C CA . MET A 1 99 ? 23.984 -4.228 -19.959 1.00 92.31 99 MET A CA 1
ATOM 789 C C . MET A 1 99 ? 23.412 -3.413 -18.796 1.00 92.31 99 MET A C 1
ATOM 791 O O . MET A 1 99 ? 22.972 -3.995 -17.805 1.00 92.31 99 MET A O 1
ATOM 795 N N . ASN A 1 100 ? 23.388 -2.083 -18.901 1.00 94.19 100 ASN A N 1
ATOM 796 C CA . ASN A 1 100 ? 22.795 -1.229 -17.875 1.00 94.19 100 ASN A CA 1
ATOM 797 C C . ASN A 1 100 ? 21.282 -1.454 -17.763 1.00 94.19 100 ASN A C 1
ATOM 799 O O . ASN A 1 100 ? 20.769 -1.579 -16.651 1.00 94.19 100 ASN A O 1
ATOM 803 N N . VAL A 1 101 ? 20.574 -1.575 -18.893 1.00 92.88 101 VAL A N 1
ATOM 804 C CA . VAL A 1 101 ? 19.136 -1.899 -18.909 1.00 92.88 101 VAL A CA 1
ATOM 805 C C . VAL A 1 101 ? 18.882 -3.284 -18.314 1.00 92.88 101 VAL A C 1
ATOM 807 O O . VAL A 1 101 ? 18.003 -3.439 -17.465 1.00 92.88 101 VAL A O 1
ATOM 810 N N . PHE A 1 102 ? 19.679 -4.284 -18.703 1.00 92.25 102 PHE A N 1
ATOM 811 C CA . PHE A 1 102 ? 19.592 -5.633 -18.145 1.00 92.25 102 PHE A CA 1
ATOM 812 C C . PHE A 1 102 ? 19.786 -5.632 -16.621 1.00 92.25 102 PHE A C 1
ATOM 814 O O . PHE A 1 102 ? 18.942 -6.152 -15.891 1.00 92.25 102 PHE A O 1
ATOM 821 N N . ASN A 1 103 ? 20.856 -5.005 -16.125 1.00 93.50 103 ASN A N 1
ATOM 822 C CA . ASN A 1 103 ? 21.146 -4.932 -14.692 1.00 93.50 103 ASN A CA 1
ATOM 823 C C . ASN A 1 103 ? 20.058 -4.172 -13.922 1.00 93.50 103 ASN A C 1
ATOM 825 O O . ASN A 1 103 ? 19.660 -4.616 -12.846 1.00 93.50 103 ASN A O 1
ATOM 829 N N . GLY A 1 104 ? 19.512 -3.096 -14.497 1.00 94.62 104 GLY A N 1
ATOM 830 C CA . GLY A 1 104 ? 18.382 -2.370 -13.917 1.00 94.62 104 GLY A CA 1
ATOM 831 C C . GLY A 1 104 ? 17.145 -3.255 -13.735 1.00 94.62 104 GLY A C 1
ATOM 832 O O . GLY A 1 104 ? 16.562 -3.288 -12.652 1.00 94.62 104 GLY A O 1
ATOM 833 N N . LEU A 1 105 ? 16.786 -4.049 -14.751 1.00 90.94 105 LEU A N 1
ATOM 834 C CA . LEU A 1 105 ? 15.672 -5.002 -14.657 1.00 90.94 105 LEU A CA 1
ATOM 835 C C . LEU A 1 105 ? 15.918 -6.084 -13.595 1.00 90.94 105 LEU A C 1
ATOM 837 O O . LEU A 1 105 ? 14.991 -6.464 -12.875 1.00 90.94 105 LEU A O 1
ATOM 841 N N . ILE A 1 106 ? 17.155 -6.578 -13.479 1.00 91.94 106 ILE A N 1
ATOM 842 C CA . ILE A 1 106 ? 17.539 -7.553 -12.450 1.00 91.94 106 ILE A CA 1
ATOM 843 C C . ILE A 1 106 ? 17.433 -6.950 -11.042 1.00 91.94 106 ILE A C 1
ATOM 845 O O . ILE A 1 106 ? 16.919 -7.610 -10.136 1.00 91.94 106 ILE A O 1
ATOM 849 N N . ASP A 1 107 ? 17.864 -5.708 -10.840 1.00 93.19 107 ASP A N 1
ATOM 850 C CA . ASP A 1 107 ? 17.786 -5.048 -9.534 1.00 93.19 107 ASP A CA 1
ATOM 851 C C . ASP A 1 107 ? 16.347 -4.693 -9.137 1.00 93.19 107 ASP A C 1
ATOM 853 O O . ASP A 1 107 ? 15.960 -4.882 -7.978 1.00 93.19 107 ASP A O 1
ATOM 857 N N . GLU A 1 108 ? 15.505 -4.280 -10.089 1.00 89.88 108 GLU A N 1
ATOM 858 C CA . GLU A 1 108 ? 14.066 -4.116 -9.848 1.00 89.88 108 GLU A CA 1
ATOM 859 C C . GLU A 1 108 ? 13.397 -5.439 -9.452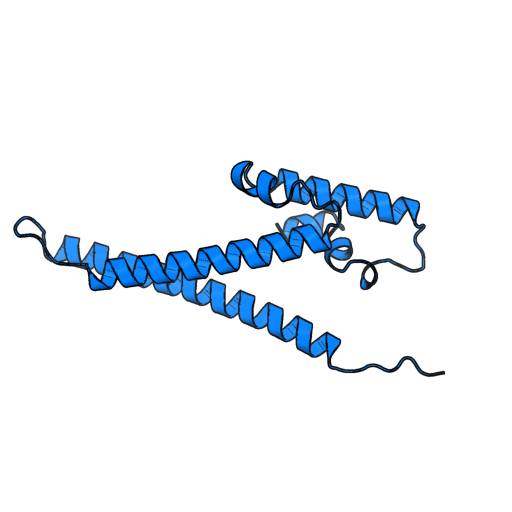 1.00 89.88 108 GLU A C 1
ATOM 861 O O . GLU A 1 108 ? 12.601 -5.473 -8.505 1.00 89.88 108 GLU A O 1
ATOM 866 N N . LEU A 1 109 ? 13.754 -6.542 -10.123 1.00 87.38 109 LEU A N 1
ATOM 867 C CA . LEU A 1 109 ? 13.268 -7.879 -9.779 1.00 87.38 109 LEU A CA 1
ATOM 868 C C . LEU A 1 109 ? 13.667 -8.277 -8.356 1.00 87.38 109 LEU A C 1
ATOM 870 O O . LEU A 1 109 ? 12.796 -8.714 -7.605 1.00 87.38 109 LEU A O 1
ATOM 874 N N . LYS A 1 110 ? 14.932 -8.079 -7.956 1.00 86.56 110 LYS A N 1
ATOM 875 C CA . LYS A 1 110 ? 15.391 -8.347 -6.579 1.00 86.56 110 LYS A CA 1
ATOM 876 C C . LYS A 1 110 ? 14.610 -7.525 -5.557 1.00 86.56 110 LYS A C 1
ATOM 878 O O . LYS A 1 110 ? 14.166 -8.054 -4.543 1.00 86.56 110 LYS A O 1
ATOM 883 N N . ARG A 1 111 ? 14.395 -6.234 -5.827 1.00 83.69 111 ARG A N 1
ATOM 884 C CA . ARG A 1 111 ? 13.658 -5.340 -4.922 1.00 83.69 111 ARG A CA 1
ATOM 885 C C . ARG A 1 111 ? 12.209 -5.785 -4.719 1.00 83.69 111 ARG A C 1
ATOM 887 O O . ARG A 1 111 ? 11.680 -5.665 -3.616 1.00 83.69 111 ARG A O 1
ATOM 894 N N . ILE A 1 112 ? 11.553 -6.254 -5.777 1.00 83.00 112 ILE A N 1
ATOM 895 C CA . ILE A 1 112 ? 10.181 -6.771 -5.710 1.00 83.00 112 ILE A CA 1
ATOM 896 C C . ILE A 1 112 ? 10.135 -8.130 -5.003 1.00 83.00 112 ILE A C 1
ATOM 898 O O . ILE A 1 112 ? 9.212 -8.370 -4.227 1.00 83.00 112 ILE A O 1
ATOM 902 N N . ASP A 1 113 ? 11.131 -8.989 -5.221 1.00 74.19 113 ASP A N 1
ATOM 903 C CA . ASP A 1 113 ? 11.234 -10.298 -4.572 1.00 74.19 113 ASP A CA 1
ATOM 904 C C . ASP A 1 113 ? 11.308 -10.178 -3.044 1.00 74.19 113 ASP A C 1
ATOM 906 O O . ASP A 1 113 ? 10.512 -10.796 -2.339 1.00 74.19 113 ASP A O 1
ATOM 910 N N . VAL A 1 114 ? 12.148 -9.262 -2.546 1.00 73.00 114 VAL A N 1
ATOM 911 C CA . VAL A 1 114 ? 12.259 -8.948 -1.111 1.00 73.00 114 VAL A CA 1
ATOM 912 C C . VAL A 1 114 ? 10.913 -8.503 -0.524 1.00 73.00 114 VAL A C 1
ATOM 914 O O . VAL A 1 114 ? 10.527 -8.963 0.549 1.00 73.00 114 VAL A O 1
ATOM 917 N N . LYS A 1 115 ? 10.152 -7.663 -1.243 1.00 68.50 115 LYS A N 1
ATOM 918 C CA . LYS A 1 115 ? 8.823 -7.209 -0.791 1.00 68.50 115 LYS A CA 1
ATOM 919 C C . LYS A 1 115 ? 7.804 -8.348 -0.702 1.00 68.50 115 LYS A C 1
ATOM 921 O O . LYS A 1 115 ? 6.964 -8.341 0.195 1.00 68.50 115 LYS A O 1
ATOM 926 N N . ILE A 1 116 ? 7.847 -9.304 -1.633 1.00 66.69 116 ILE A N 1
ATOM 927 C CA . ILE A 1 116 ? 6.921 -10.448 -1.646 1.00 66.69 116 ILE A CA 1
ATOM 928 C C . ILE A 1 116 ? 7.254 -11.418 -0.510 1.00 66.69 116 ILE A C 1
ATOM 930 O O . ILE A 1 116 ? 6.336 -11.873 0.173 1.00 66.69 116 ILE A O 1
ATOM 934 N N . GLU A 1 117 ? 8.534 -11.721 -0.273 1.00 64.31 117 GLU A N 1
ATOM 935 C CA . GLU A 1 117 ? 8.939 -12.592 0.838 1.00 64.31 117 GLU A CA 1
ATOM 936 C C . GLU A 1 117 ? 8.613 -11.986 2.208 1.00 64.31 117 GLU A C 1
ATOM 938 O O . GLU A 1 117 ? 8.097 -12.688 3.079 1.00 64.31 117 GLU A O 1
ATOM 943 N N . GLU A 1 118 ? 8.868 -10.687 2.404 1.00 62.22 118 GLU A N 1
ATOM 944 C CA . GLU A 1 118 ? 8.556 -9.987 3.655 1.00 62.22 118 GLU A CA 1
ATOM 945 C C . GLU A 1 118 ? 7.055 -10.024 3.968 1.00 62.22 118 GLU A C 1
ATOM 947 O O . GLU A 1 118 ? 6.653 -10.377 5.079 1.00 62.22 118 GLU A O 1
ATOM 952 N N . CYS A 1 119 ? 6.218 -9.735 2.973 1.00 56.19 119 CYS A N 1
ATOM 953 C CA . CYS A 1 119 ? 4.776 -9.709 3.167 1.00 56.19 119 CYS A CA 1
ATOM 954 C C . CYS A 1 119 ? 4.175 -11.130 3.244 1.00 56.19 119 CYS A C 1
ATOM 956 O O . CYS A 1 119 ? 3.211 -11.347 3.977 1.00 56.19 119 CYS A O 1
ATOM 958 N N . SER A 1 120 ? 4.795 -12.133 2.601 1.00 55.66 120 SER A N 1
ATOM 959 C CA . SER A 1 120 ? 4.438 -13.547 2.806 1.00 55.66 120 SER A CA 1
ATOM 960 C C . SER A 1 120 ? 4.724 -13.976 4.245 1.00 55.66 120 SER A C 1
ATOM 962 O O . SER A 1 120 ? 3.856 -14.554 4.891 1.00 55.66 120 SER A O 1
ATOM 964 N N . ARG A 1 121 ? 5.906 -13.639 4.784 1.00 55.16 121 ARG A N 1
ATOM 965 C CA . ARG A 1 121 ? 6.305 -13.968 6.163 1.00 55.16 121 ARG A CA 1
ATOM 966 C C . ARG A 1 121 ? 5.385 -13.326 7.206 1.00 55.16 121 ARG A C 1
ATOM 968 O O . ARG A 1 121 ? 5.060 -13.979 8.194 1.00 55.16 121 ARG A O 1
ATOM 975 N N . GLN A 1 122 ? 4.939 -12.089 6.979 1.00 52.22 122 GLN A N 1
ATOM 976 C CA . GLN A 1 122 ? 3.958 -11.422 7.846 1.00 52.22 122 GLN A CA 1
ATOM 977 C C . GLN A 1 122 ? 2.610 -12.158 7.852 1.00 52.22 122 GLN A C 1
ATOM 979 O O . GLN A 1 122 ? 2.064 -12.389 8.927 1.00 52.22 122 GLN A O 1
ATOM 984 N N . ASN A 1 123 ? 2.129 -12.630 6.698 1.00 48.66 123 ASN A N 1
ATOM 985 C CA . ASN A 1 123 ? 0.857 -13.352 6.612 1.00 48.66 123 ASN A CA 1
ATOM 986 C C . ASN A 1 123 ? 0.902 -14.740 7.291 1.00 48.66 123 ASN A C 1
ATOM 988 O O . ASN A 1 123 ? -0.054 -15.147 7.947 1.00 48.66 123 ASN A O 1
ATOM 992 N N . VAL A 1 124 ? 2.030 -15.465 7.210 1.00 52.19 124 VAL A N 1
ATOM 993 C CA . VAL A 1 124 ? 2.169 -16.760 7.917 1.00 52.19 124 VAL A CA 1
ATOM 994 C C . VAL A 1 124 ? 2.263 -16.573 9.437 1.00 52.19 124 VAL A C 1
ATOM 996 O O . VAL A 1 124 ? 1.761 -17.405 10.189 1.00 52.19 124 VAL A O 1
ATOM 999 N N . GLY A 1 125 ? 2.858 -15.469 9.906 1.00 49.09 125 GLY A N 1
ATOM 1000 C CA . GLY A 1 125 ? 2.890 -15.123 11.332 1.00 49.09 125 GLY A CA 1
ATOM 1001 C C . GLY A 1 125 ? 1.496 -14.870 11.912 1.00 49.09 125 GLY A C 1
ATOM 1002 O O . GLY A 1 125 ? 1.230 -15.269 13.047 1.00 49.09 125 GLY A O 1
ATOM 1003 N N . VAL A 1 126 ? 0.591 -14.291 11.111 1.00 50.81 126 VAL A N 1
ATOM 1004 C CA . VAL A 1 126 ? -0.810 -14.090 11.505 1.00 50.81 126 VAL A CA 1
ATOM 1005 C C . VAL A 1 126 ? -1.538 -15.434 11.659 1.00 50.81 126 VAL A C 1
ATOM 1007 O O . VAL A 1 126 ? -2.210 -15.693 12.651 1.00 50.81 126 VAL A O 1
ATOM 1010 N N . LEU A 1 127 ? -1.324 -16.354 10.718 1.00 44.53 127 LEU A N 1
ATOM 1011 C CA . LEU A 1 127 ? -1.935 -17.685 10.764 1.00 44.53 127 LEU A CA 1
ATOM 1012 C C . LEU A 1 127 ? -1.364 -18.574 11.881 1.00 44.53 127 LEU A C 1
ATOM 1014 O O . LEU A 1 127 ? -2.082 -19.406 12.429 1.00 44.53 127 LEU A O 1
ATOM 1018 N N . HIS A 1 128 ? -0.094 -18.397 12.255 1.00 38.47 128 HIS A N 1
ATOM 1019 C CA . HIS A 1 128 ? 0.508 -19.146 13.359 1.00 38.47 128 HIS A CA 1
ATOM 1020 C C . HIS A 1 128 ? -0.041 -18.714 14.729 1.00 38.47 128 HIS A C 1
ATOM 1022 O O . HIS A 1 128 ? -0.224 -19.575 15.590 1.00 38.47 128 HIS A O 1
ATOM 1028 N N . TRP A 1 129 ? -0.348 -17.424 14.945 1.00 54.81 129 TRP A N 1
ATOM 1029 C CA . TRP A 1 129 ? -0.982 -16.975 16.197 1.00 54.81 129 TRP A CA 1
ATOM 1030 C C . TRP A 1 129 ? -2.444 -17.449 16.288 1.00 54.81 129 TRP A C 1
ATOM 1032 O O . TRP A 1 129 ? -2.846 -17.978 17.320 1.00 54.81 129 TRP A O 1
ATOM 1042 N N . ALA A 1 130 ? -3.200 -17.379 15.185 1.00 48.84 130 ALA A N 1
ATOM 1043 C CA . ALA A 1 130 ? -4.589 -17.841 15.142 1.00 48.84 130 ALA A CA 1
ATOM 1044 C C . ALA A 1 130 ? -4.720 -19.370 15.316 1.00 48.84 130 ALA A C 1
ATOM 1046 O O . ALA A 1 130 ? -5.712 -19.859 15.851 1.00 48.84 130 ALA A O 1
ATOM 1047 N N . ASN A 1 131 ? -3.704 -20.139 14.906 1.00 45.84 131 ASN A N 1
ATOM 1048 C CA . ASN A 1 131 ? -3.708 -21.603 14.991 1.00 45.84 131 ASN A CA 1
ATOM 1049 C C . ASN A 1 131 ? -3.027 -22.163 16.258 1.00 45.84 131 ASN A C 1
ATOM 1051 O O . ASN A 1 131 ? -2.964 -23.380 16.421 1.00 45.84 131 ASN A O 1
ATOM 1055 N N . SER A 1 132 ? -2.507 -21.313 17.158 1.00 48.81 132 SER A N 1
ATOM 1056 C CA . SER A 1 132 ? -1.866 -21.758 18.413 1.00 48.81 132 SER A CA 1
ATOM 1057 C C . SER A 1 132 ? -2.811 -21.858 19.617 1.00 48.81 132 SER A C 1
ATOM 1059 O O . SER A 1 132 ? -2.341 -22.116 20.720 1.00 48.81 132 SER A O 1
ATOM 1061 N N . GLY A 1 133 ? -4.131 -21.763 19.405 1.00 50.75 133 GLY A N 1
ATOM 1062 C CA . GLY A 1 133 ? -5.139 -22.402 20.262 1.00 50.75 133 GLY A CA 1
ATOM 1063 C C . GLY A 1 133 ? -4.975 -22.180 21.769 1.00 50.75 133 GLY A C 1
ATOM 1064 O O . GLY A 1 133 ? -4.946 -23.149 22.528 1.00 50.75 133 GLY A O 1
ATOM 1065 N N . TRP A 1 134 ? -4.885 -20.927 22.222 1.00 45.84 134 TRP A N 1
ATOM 1066 C CA . TRP A 1 134 ? -4.963 -20.633 23.653 1.00 45.84 134 TRP A CA 1
ATOM 1067 C C . TRP A 1 134 ? -6.426 -20.651 24.094 1.00 45.84 134 TRP A C 1
ATOM 1069 O O . TRP A 1 134 ? -7.174 -19.690 23.947 1.00 45.84 134 TRP A O 1
ATOM 1079 N N . SER A 1 135 ? -6.820 -21.812 24.613 1.00 44.00 135 SER A N 1
ATOM 1080 C CA . SER A 1 135 ? -8.033 -22.030 25.388 1.00 44.00 135 SER A CA 1
ATOM 1081 C C . SER A 1 135 ? -8.003 -21.131 26.628 1.00 44.00 135 SER A C 1
ATOM 1083 O O . SER A 1 135 ? -7.240 -21.398 27.556 1.00 44.00 135 SER A O 1
ATOM 1085 N N . ILE A 1 136 ? -8.836 -20.089 26.672 1.00 45.91 136 ILE A N 1
ATOM 1086 C CA . ILE A 1 136 ? -9.141 -19.401 27.932 1.00 45.91 136 ILE A CA 1
ATOM 1087 C C . ILE A 1 136 ? -10.062 -20.345 28.707 1.00 45.91 136 ILE A C 1
ATOM 1089 O O . ILE A 1 136 ? -11.240 -20.488 28.389 1.00 45.91 136 ILE A O 1
ATOM 1093 N N . GLY A 1 137 ? -9.489 -21.084 29.652 1.00 46.97 137 GLY A N 1
ATOM 1094 C CA . GLY A 1 137 ? -10.224 -21.970 30.541 1.00 46.97 137 GLY A CA 1
ATOM 1095 C C . GLY A 1 137 ? -10.105 -21.500 31.983 1.00 46.97 137 GLY A C 1
ATOM 1096 O O . GLY A 1 137 ? -8.995 -21.506 32.502 1.00 46.97 137 GLY A O 1
ATOM 1097 N N . GLY A 1 138 ? -11.261 -21.185 32.581 1.00 34.78 138 GLY A N 1
ATOM 1098 C CA . GLY A 1 138 ? -11.594 -21.426 33.994 1.00 34.78 138 GLY A CA 1
ATOM 1099 C C . GLY A 1 138 ? -11.004 -20.493 35.035 1.00 34.78 138 GLY A C 1
ATOM 1100 O O . GLY A 1 138 ? -9.850 -20.738 35.439 1.00 34.78 138 GLY A O 1
#

Secondary structure (DSSP, 8-state):
-HHHHHHTT-GGGGGGGGG--TTS-HHHHHHHHHHHHHHHHHHS-HHHHHHHTT--SHHHHHHHHHHHHHHHHHHHHHHHHHHHHH----TT--HHHHHHHHHHHHHHHHHHHHHHHHHHHHHHHHHHHHTS------

Foldseek 3Di:
DCVVCVVVVLNLLLVPPVS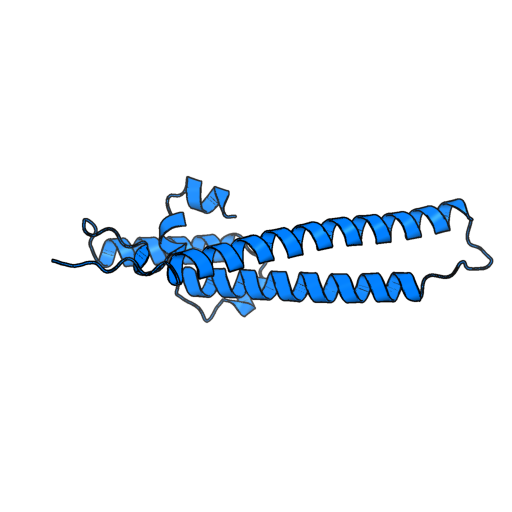DDPPDDPVVNLVSQQVLVVVVLVPDDPVLCVQCVPPSRSNSSVVSVLVVVLVVLVVVLVVLVVCLVVQDADPPHDPVNSVVVNVVSVVSNVVSVVVNVVSVVVVVVVVVVVPPDDDPDD

Organism: NCBI:txid132261

InterPro domains:
  IPR061502 Copia/RE1/RE2-like, N-terminal domain [PF14223] (1-118)

pLDDT: mean 81.37, std 14.89, range [34.78, 94.81]

Radius of gyration: 21.16 Å; chains: 1; bounding box: 45×33×68 Å